Protein AF-A0A6G1R4V1-F1 (afdb_monomer)

Radius of gyration: 17.43 Å; Cα contacts (8 Å, |Δi|>4): 69; chains: 1; bounding box: 40×30×49 Å

pLDDT: mean 86.45, std 10.87, range [41.0, 94.56]

Sequence (107 aa):
STVRSDLPAPQIRRLNDRTNYGDQANAYALVFPSVFSQKGVYERGFLETRPKAEIAQILLNVGVNVSDERFEEIWKEACMKHQKEEVCIESIRNVLDEIHGSHTKTS

InterPro domains:
  IPR040193 EF-hand domain-containing protein EFHC1/EFHC2/EFHB [PTHR12086] (3-103)
  IPR057428 EFHB, C-terminal EF-hand domain [PF25325] (28-100)

Organism: NCBI:txid2861861

Nearest PDB structures (foldseek):
  8iyj-assembly1_1  TM=8.796E-01  e=4.106E-12  Mus musculus
  7ung-assembly1_1  TM=8.480E-01  e=3.528E-11  Homo sapiens
  8j07-assembly1_1A  TM=8.509E-01  e=6.342E-11  Homo sapiens
  8j07-assembly1_1B  TM=8.523E-01  e=1.068E-10  Homo sapiens
  9cpc-assembly1_5J  TM=8.394E-01  e=3.452E-10  Sus scrofa

Solvent-accessible surface area (backbone atoms only — not comparable to full-atom values): 6668 Å² total; per-residue (Å²): 135,76,67,41,79,92,43,80,70,66,96,75,77,59,94,83,66,81,78,44,44,74,80,72,79,56,76,64,52,70,78,58,60,48,80,48,46,78,70,76,45,51,74,66,66,36,66,42,64,52,59,68,69,56,53,53,50,51,39,49,76,75,64,54,87,69,55,72,69,59,47,50,52,50,50,52,52,30,36,64,73,36,94,43,97,59,42,25,58,49,46,48,48,53,53,52,50,51,57,56,52,56,64,66,72,78,111

Structure (mmCIF, N/CA/C/O backbone):
data_AF-A0A6G1R4V1-F1
#
_entry.id   AF-A0A6G1R4V1-F1
#
loop_
_atom_site.group_PDB
_atom_site.id
_atom_site.type_symbol
_atom_site.label_atom_id
_atom_site.label_alt_id
_atom_site.label_comp_id
_atom_site.label_asym_id
_atom_site.label_entity_id
_atom_site.label_seq_id
_atom_site.pdbx_PDB_ins_code
_atom_site.Cartn_x
_atom_site.Cartn_y
_atom_site.Cartn_z
_atom_site.occupancy
_atom_site.B_iso_or_equiv
_atom_site.auth_seq_id
_atom_site.auth_comp_id
_atom_site.auth_asym_id
_atom_site.auth_atom_id
_atom_site.pdbx_PDB_model_num
ATOM 1 N N . SER A 1 1 ? 22.778 -8.248 -13.380 1.00 64.75 1 SER A N 1
ATOM 2 C CA . SER A 1 1 ? 22.383 -6.873 -13.740 1.00 64.75 1 SER A CA 1
ATOM 3 C C . SER A 1 1 ? 22.569 -5.986 -12.531 1.00 64.75 1 SER A C 1
ATOM 5 O O . SER A 1 1 ? 22.085 -6.359 -11.472 1.00 64.75 1 SER A O 1
ATOM 7 N N . THR A 1 2 ? 23.283 -4.870 -12.658 1.00 87.31 2 THR A N 1
ATOM 8 C CA . THR A 1 2 ? 23.468 -3.914 -11.553 1.00 87.31 2 THR A CA 1
ATOM 9 C C . THR A 1 2 ? 22.311 -2.919 -11.547 1.00 87.31 2 THR A C 1
ATOM 11 O O . THR A 1 2 ? 21.936 -2.422 -12.609 1.00 87.31 2 THR A O 1
ATOM 14 N N . VAL A 1 3 ? 21.731 -2.655 -10.376 1.00 89.25 3 VAL A N 1
ATOM 15 C CA . VAL A 1 3 ? 20.650 -1.671 -10.206 1.00 89.25 3 VAL A CA 1
ATOM 16 C C . VAL A 1 3 ? 21.247 -0.262 -10.137 1.00 89.25 3 VAL A C 1
ATOM 18 O O . VAL A 1 3 ? 22.200 -0.035 -9.392 1.00 89.25 3 VAL A O 1
ATOM 21 N N . ARG A 1 4 ? 20.695 0.680 -10.911 1.00 91.81 4 ARG A N 1
ATOM 22 C CA . ARG A 1 4 ? 21.053 2.109 -1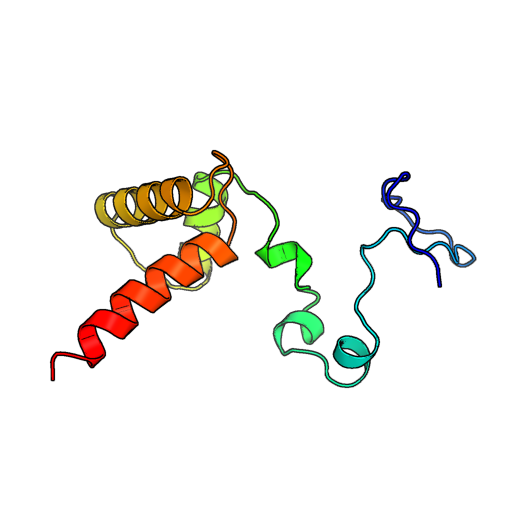0.904 1.00 91.81 4 ARG A CA 1
ATOM 23 C C . ARG A 1 4 ? 20.139 2.885 -9.959 1.00 91.81 4 ARG A C 1
ATOM 25 O O . ARG A 1 4 ? 19.271 3.630 -10.398 1.00 91.81 4 ARG A O 1
ATOM 32 N N . SER A 1 5 ? 20.327 2.687 -8.657 1.00 86.88 5 SER A N 1
ATOM 33 C CA . SER A 1 5 ? 19.537 3.366 -7.615 1.00 86.88 5 SER A CA 1
ATOM 34 C C . SER A 1 5 ? 19.777 4.881 -7.552 1.00 86.88 5 SER A C 1
ATOM 36 O O . SER A 1 5 ? 19.026 5.594 -6.898 1.00 86.88 5 SER A O 1
ATOM 38 N N . ASP A 1 6 ? 20.830 5.368 -8.211 1.00 91.81 6 ASP A N 1
ATOM 39 C CA . ASP A 1 6 ? 21.168 6.785 -8.358 1.00 91.81 6 ASP A CA 1
ATOM 40 C C . ASP A 1 6 ? 20.281 7.523 -9.375 1.00 91.81 6 ASP A C 1
ATOM 42 O O . ASP A 1 6 ? 20.283 8.752 -9.409 1.00 91.81 6 ASP A O 1
ATOM 46 N N . LEU A 1 7 ? 19.526 6.793 -10.203 1.00 89.88 7 LEU A N 1
ATOM 47 C CA . LEU A 1 7 ? 18.652 7.358 -11.227 1.00 89.88 7 LEU A CA 1
ATOM 48 C C . LEU A 1 7 ? 17.189 6.981 -10.961 1.00 89.88 7 LEU A C 1
ATOM 50 O O . LEU A 1 7 ? 16.895 5.803 -10.747 1.00 89.88 7 LEU A O 1
ATOM 54 N N . PRO A 1 8 ? 16.242 7.934 -11.042 1.00 88.25 8 PRO A N 1
ATOM 55 C CA . PRO A 1 8 ? 14.829 7.590 -11.029 1.00 88.25 8 PRO A CA 1
ATOM 56 C C . PRO A 1 8 ? 14.440 6.867 -12.325 1.00 88.25 8 PRO A C 1
ATOM 58 O O . PRO A 1 8 ? 14.978 7.146 -13.401 1.00 88.25 8 PRO A O 1
ATOM 61 N N . ALA A 1 9 ? 13.460 5.966 -12.232 1.00 89.56 9 ALA A N 1
ATOM 62 C CA . ALA A 1 9 ? 12.862 5.349 -13.409 1.00 89.56 9 ALA A CA 1
ATOM 63 C C . ALA A 1 9 ? 12.155 6.416 -14.272 1.00 89.56 9 ALA A C 1
ATOM 65 O O . ALA A 1 9 ? 11.430 7.255 -13.730 1.00 89.56 9 ALA A O 1
ATOM 66 N N . PRO A 1 10 ? 12.327 6.406 -15.606 1.00 91.88 10 PRO A N 1
ATOM 67 C CA . PRO A 1 10 ? 11.658 7.363 -16.477 1.00 91.88 10 PRO A CA 1
ATOM 68 C C . PRO A 1 10 ? 10.150 7.086 -16.533 1.00 91.88 10 PRO A C 1
ATOM 70 O O . PRO A 1 10 ? 9.730 5.930 -16.583 1.00 91.88 10 PRO A O 1
ATOM 73 N N . GLN A 1 11 ? 9.339 8.148 -16.603 1.00 88.25 11 GLN A N 1
ATOM 74 C CA . GLN A 1 11 ? 7.877 8.034 -16.732 1.00 88.25 11 GLN A CA 1
ATOM 75 C C . GLN A 1 11 ? 7.462 7.320 -18.027 1.00 88.25 11 GLN A C 1
ATOM 77 O O . GLN A 1 11 ? 6.522 6.532 -18.035 1.00 88.25 11 GLN A O 1
ATOM 82 N N . ILE A 1 12 ? 8.184 7.575 -19.122 1.00 91.56 12 ILE A N 1
ATOM 83 C CA . ILE A 1 12 ? 7.997 6.906 -20.412 1.00 91.56 12 ILE A CA 1
ATOM 84 C C . ILE A 1 12 ? 9.319 6.242 -20.790 1.00 91.56 12 ILE A C 1
ATOM 86 O O . ILE A 1 12 ? 10.322 6.916 -21.032 1.00 91.56 12 ILE A O 1
ATOM 90 N N . ARG A 1 13 ? 9.320 4.908 -20.844 1.00 91.06 13 ARG A N 1
ATOM 91 C CA . ARG A 1 13 ? 10.494 4.108 -21.215 1.00 91.06 13 ARG A CA 1
ATOM 92 C C . ARG A 1 13 ? 10.625 3.994 -22.724 1.00 91.06 13 ARG A C 1
ATOM 94 O O . ARG A 1 13 ? 9.658 3.691 -23.421 1.00 91.06 13 ARG A O 1
ATOM 101 N N . ARG A 1 14 ? 11.846 4.184 -23.229 1.00 94.19 14 ARG A N 1
ATOM 102 C CA . ARG A 1 14 ? 12.176 3.865 -24.624 1.00 94.19 14 ARG A CA 1
ATOM 103 C C . ARG A 1 14 ? 12.239 2.348 -24.789 1.00 94.19 14 ARG A C 1
ATOM 105 O O . ARG A 1 14 ? 12.698 1.650 -23.893 1.00 94.19 14 ARG A O 1
ATOM 112 N N . LEU A 1 15 ? 11.862 1.843 -25.964 1.00 90.94 15 LEU A N 1
ATOM 113 C CA . LEU A 1 15 ? 11.895 0.403 -26.265 1.00 90.94 15 LEU A CA 1
ATOM 114 C C . LEU A 1 15 ? 13.290 -0.226 -26.113 1.00 90.94 15 LEU A C 1
ATOM 116 O O . LEU A 1 15 ? 13.404 -1.411 -25.823 1.00 90.94 15 LEU A O 1
ATOM 120 N N . ASN A 1 16 ? 14.350 0.555 -26.325 1.00 94.06 16 ASN A N 1
ATOM 121 C CA . ASN A 1 16 ? 15.735 0.100 -26.224 1.00 94.06 16 ASN A CA 1
ATOM 122 C C . ASN A 1 16 ? 16.388 0.405 -24.867 1.00 94.06 16 ASN A C 1
ATOM 124 O O . ASN A 1 16 ? 17.596 0.209 -24.731 1.00 94.06 16 ASN A O 1
ATOM 128 N N . ASP A 1 17 ? 15.627 0.886 -23.883 1.00 92.88 17 ASP A N 1
ATOM 129 C CA . ASP A 1 17 ? 16.149 1.107 -22.541 1.00 92.88 17 ASP A CA 1
ATOM 130 C C . ASP A 1 17 ? 16.345 -0.237 -21.830 1.00 92.88 17 ASP A C 1
ATOM 132 O O . ASP A 1 17 ? 15.401 -0.991 -21.595 1.00 92.88 17 ASP A O 1
ATOM 136 N N . ARG A 1 18 ? 17.603 -0.555 -21.518 1.00 91.50 18 ARG A N 1
ATOM 137 C CA . ARG A 1 18 ? 18.003 -1.799 -20.837 1.00 91.50 18 ARG A CA 1
ATOM 138 C C . ARG A 1 18 ? 18.436 -1.547 -19.393 1.00 91.50 18 ARG A C 1
ATOM 140 O O . ARG A 1 18 ? 18.957 -2.458 -18.748 1.00 91.50 18 ARG A O 1
ATOM 147 N N . THR A 1 19 ? 18.275 -0.321 -18.899 1.00 92.81 19 THR A N 1
ATOM 148 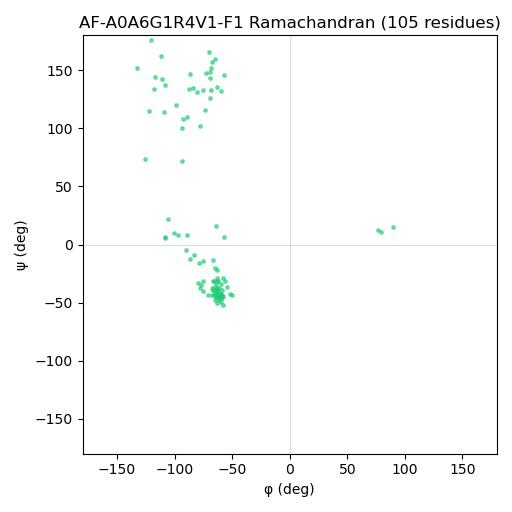C CA . THR A 1 19 ? 18.713 0.083 -17.562 1.00 92.81 19 THR A CA 1
ATOM 149 C C . THR A 1 19 ? 17.762 -0.481 -16.511 1.00 92.81 19 THR A C 1
ATOM 151 O O . THR A 1 19 ? 16.543 -0.388 -16.638 1.00 92.81 19 THR A O 1
ATOM 154 N N . ASN A 1 20 ? 18.313 -1.072 -15.450 1.00 91.00 20 ASN A N 1
ATOM 155 C CA . ASN A 1 20 ? 17.523 -1.491 -14.296 1.00 91.00 20 ASN A CA 1
ATOM 156 C C . ASN A 1 20 ? 17.512 -0.369 -13.246 1.00 91.00 20 ASN A C 1
ATOM 158 O O . ASN A 1 20 ? 18.523 -0.137 -12.583 1.00 91.00 20 ASN A O 1
ATOM 162 N N . TYR A 1 21 ? 16.364 0.292 -13.090 1.00 91.69 21 TYR A N 1
ATOM 163 C CA . TYR A 1 21 ? 16.131 1.383 -12.132 1.00 91.69 21 TYR A CA 1
ATOM 164 C C . TYR A 1 21 ? 15.637 0.901 -10.754 1.00 91.69 21 TYR A C 1
ATOM 166 O O . TYR A 1 21 ? 15.224 1.699 -9.916 1.00 91.69 21 TYR A O 1
ATOM 174 N N . GLY A 1 22 ? 15.627 -0.413 -10.511 1.00 86.56 22 GLY A N 1
ATOM 175 C CA . GLY A 1 22 ? 15.186 -1.002 -9.242 1.00 86.56 22 GLY A CA 1
ATOM 176 C C . GLY A 1 22 ? 13.667 -1.100 -9.085 1.00 86.56 22 GLY A C 1
ATOM 177 O O . GLY A 1 22 ? 13.173 -1.368 -7.993 1.00 86.56 22 GLY A O 1
ATOM 178 N N . ASP A 1 23 ? 12.909 -0.869 -10.153 1.00 84.56 23 ASP A N 1
ATOM 179 C CA . ASP A 1 23 ? 11.443 -0.958 -10.205 1.00 84.56 23 ASP A CA 1
ATOM 180 C C . ASP A 1 23 ? 10.930 -2.165 -11.006 1.00 84.56 23 ASP A C 1
ATOM 182 O O . ASP A 1 23 ? 9.729 -2.319 -11.206 1.00 84.56 23 ASP A O 1
ATOM 186 N N . GLN A 1 24 ? 11.839 -3.031 -11.456 1.00 84.38 24 GLN A N 1
ATOM 187 C CA . GLN A 1 24 ? 11.515 -4.287 -12.125 1.00 84.38 24 GLN A CA 1
ATOM 188 C C . GLN A 1 24 ? 11.309 -5.413 -11.104 1.00 84.38 24 GLN A C 1
ATOM 190 O O . GLN A 1 24 ? 11.981 -5.463 -10.075 1.00 84.38 24 GLN A O 1
ATOM 195 N N . ALA A 1 25 ? 10.411 -6.347 -11.422 1.00 82.94 25 ALA A N 1
ATOM 196 C CA . ALA A 1 25 ? 10.191 -7.546 -10.623 1.00 82.94 25 ALA A CA 1
ATOM 197 C C . ALA A 1 25 ? 11.402 -8.498 -10.682 1.00 82.94 25 ALA A C 1
ATOM 199 O O . ALA A 1 25 ? 12.133 -8.546 -11.675 1.00 82.94 25 ALA A O 1
ATOM 200 N N . ASN A 1 26 ? 11.603 -9.281 -9.619 1.00 84.81 26 ASN A N 1
ATOM 201 C CA . ASN A 1 26 ? 12.616 -10.335 -9.613 1.00 84.81 26 ASN A CA 1
ATOM 202 C C . ASN A 1 26 ? 12.218 -11.497 -10.552 1.00 84.81 26 ASN A C 1
ATOM 204 O O . ASN A 1 26 ? 11.072 -11.612 -10.984 1.00 84.81 26 ASN A O 1
ATOM 208 N N . ALA A 1 27 ? 13.171 -12.380 -10.868 1.00 88.12 27 ALA A N 1
ATOM 209 C CA . ALA A 1 27 ? 12.935 -13.483 -11.804 1.00 88.12 27 ALA A CA 1
ATOM 210 C C . ALA A 1 27 ? 11.806 -14.428 -11.352 1.00 88.12 27 ALA A C 1
ATOM 212 O O . ALA A 1 27 ? 11.058 -14.931 -12.184 1.00 88.12 27 ALA A O 1
ATOM 213 N N . TYR A 1 28 ? 11.658 -14.640 -10.043 1.00 87.88 28 TYR A N 1
ATOM 214 C CA . TYR A 1 28 ? 10.618 -15.501 -9.490 1.00 87.88 28 TYR A CA 1
ATOM 215 C C . TYR A 1 28 ? 9.216 -14.943 -9.763 1.00 87.88 28 TYR A C 1
ATOM 217 O O . TYR A 1 28 ? 8.364 -15.657 -10.286 1.00 87.88 28 TYR A O 1
ATOM 225 N N . ALA A 1 29 ? 9.001 -13.652 -9.503 1.00 86.06 29 ALA A N 1
ATOM 226 C CA . ALA A 1 29 ? 7.726 -12.976 -9.727 1.00 86.06 29 ALA A CA 1
ATOM 227 C C . ALA A 1 29 ? 7.302 -12.940 -11.211 1.00 86.06 29 ALA A C 1
ATOM 229 O O . ALA A 1 29 ? 6.116 -12.803 -11.504 1.00 86.06 29 ALA A O 1
ATOM 230 N N . LEU A 1 30 ? 8.247 -13.092 -12.149 1.00 87.38 30 LEU A N 1
ATOM 231 C CA . LEU A 1 30 ? 7.948 -13.218 -13.581 1.00 87.38 30 LEU A CA 1
ATOM 232 C C . LEU A 1 30 ? 7.452 -14.618 -13.960 1.00 87.38 30 LEU A C 1
ATOM 234 O O . LEU A 1 30 ? 6.577 -14.745 -14.813 1.00 87.38 30 LEU A O 1
ATOM 238 N N . VAL A 1 31 ? 8.012 -15.662 -13.344 1.00 93.31 31 VAL A N 1
ATOM 239 C CA . VAL A 1 31 ? 7.622 -17.059 -13.605 1.00 93.31 31 VAL A CA 1
ATOM 240 C C . VAL A 1 31 ? 6.337 -17.418 -12.853 1.00 93.31 31 VAL A C 1
ATOM 242 O O . VAL A 1 31 ? 5.516 -18.178 -13.360 1.00 93.31 31 VAL A O 1
ATOM 245 N N . PHE A 1 32 ? 6.137 -16.831 -11.671 1.00 90.56 32 PHE A N 1
ATOM 246 C CA . PHE A 1 32 ? 4.998 -17.082 -10.790 1.00 90.56 32 PHE A CA 1
ATOM 247 C C . PHE A 1 32 ? 4.280 -15.768 -10.443 1.00 90.56 32 PHE A C 1
ATOM 249 O O . PHE A 1 32 ? 4.411 -15.263 -9.324 1.00 90.56 32 PHE A O 1
ATOM 256 N N . PRO A 1 33 ? 3.528 -15.179 -11.390 1.00 90.50 33 PRO A N 1
ATOM 257 C CA . PRO A 1 33 ? 2.873 -13.900 -11.163 1.00 90.50 33 PRO A CA 1
ATOM 258 C C . PRO A 1 33 ? 1.749 -14.028 -10.132 1.00 90.50 33 PRO A C 1
ATOM 260 O O . PRO A 1 33 ? 0.882 -14.900 -10.238 1.00 90.50 33 PRO A O 1
ATOM 263 N N . SER A 1 34 ? 1.718 -13.107 -9.167 1.00 90.38 34 SER A N 1
ATOM 264 C CA . SER A 1 34 ? 0.606 -13.002 -8.219 1.00 90.38 34 SER A CA 1
ATOM 265 C C . SER A 1 34 ? -0.699 -12.613 -8.928 1.00 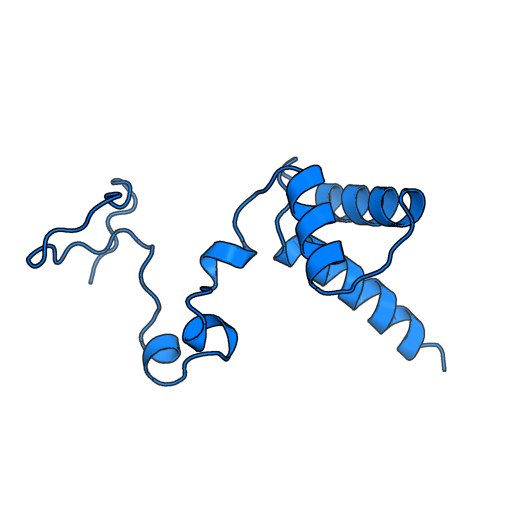90.38 34 SER A C 1
ATOM 267 O O . SER A 1 34 ? -0.686 -12.003 -10.002 1.00 90.38 34 SER A O 1
ATOM 269 N N . VAL A 1 35 ? -1.843 -12.884 -8.291 1.00 92.31 35 VAL A N 1
ATOM 270 C CA . VAL A 1 35 ? -3.159 -12.424 -8.778 1.00 92.31 35 VAL A CA 1
ATOM 271 C C . VAL A 1 35 ? -3.218 -10.902 -8.956 1.00 92.31 35 VAL A C 1
ATOM 273 O O . VAL A 1 35 ? -3.874 -10.415 -9.872 1.00 92.31 35 VAL A O 1
ATOM 276 N N . PHE A 1 36 ? -2.480 -10.146 -8.138 1.00 89.88 36 PHE A N 1
ATOM 277 C CA . PHE A 1 36 ? -2.363 -8.692 -8.250 1.00 89.88 36 PHE A CA 1
ATOM 278 C C . PHE A 1 36 ? -1.551 -8.288 -9.481 1.00 89.88 36 PHE A C 1
ATOM 280 O O . PHE A 1 36 ? -1.969 -7.418 -10.243 1.00 89.88 36 PHE A O 1
ATOM 287 N N . SER A 1 37 ? -0.438 -8.977 -9.743 1.00 89.25 37 SER A N 1
ATOM 288 C CA . SER A 1 37 ? 0.430 -8.693 -10.892 1.00 89.25 37 SER A CA 1
ATOM 289 C C . SER A 1 37 ? -0.262 -8.990 -12.220 1.00 89.25 37 SER A C 1
ATOM 291 O O . SER A 1 37 ? -0.060 -8.265 -13.191 1.00 89.25 37 SER A O 1
ATOM 293 N N . GLN A 1 38 ? -1.159 -9.978 -12.251 1.00 90.31 38 GLN A N 1
ATOM 294 C CA . GLN A 1 38 ? -2.041 -10.228 -13.400 1.00 90.31 38 GLN A CA 1
ATOM 295 C C . GLN A 1 38 ? -3.030 -9.079 -13.661 1.00 90.31 38 GLN A C 1
ATOM 297 O O . GLN A 1 38 ? -3.553 -8.951 -14.766 1.00 90.31 38 GLN A O 1
ATOM 302 N N . LYS A 1 39 ? -3.290 -8.236 -12.655 1.00 90.00 39 LYS A N 1
ATOM 303 C CA . LYS A 1 39 ? -4.105 -7.017 -12.750 1.00 90.00 39 LYS A CA 1
ATOM 304 C C . LYS A 1 39 ? -3.262 -5.740 -12.858 1.00 90.00 39 LYS A C 1
ATOM 306 O O . LYS A 1 39 ? -3.813 -4.651 -12.761 1.00 90.00 39 LYS A O 1
ATOM 311 N N . GLY A 1 40 ? -1.947 -5.860 -13.061 1.00 87.50 40 GLY A N 1
ATOM 312 C CA . GLY A 1 40 ? -1.032 -4.719 -13.164 1.00 87.50 40 GLY A CA 1
ATOM 313 C C . GLY A 1 40 ? -0.679 -4.063 -11.826 1.00 87.50 40 GLY A C 1
ATOM 314 O O . GLY A 1 40 ? -0.108 -2.976 -11.817 1.00 87.50 40 GLY A O 1
ATOM 315 N N . VAL A 1 41 ? -0.999 -4.705 -10.699 1.00 88.44 41 VAL A N 1
ATOM 316 C CA . VAL A 1 41 ? -0.638 -4.234 -9.358 1.00 88.44 41 VAL A CA 1
ATOM 317 C C . VAL A 1 41 ? 0.604 -4.991 -8.884 1.00 88.44 41 VAL A C 1
ATOM 319 O O . VAL A 1 41 ? 0.613 -6.220 -8.792 1.00 88.44 41 VAL A O 1
ATOM 322 N N . TYR A 1 42 ? 1.674 -4.255 -8.599 1.00 87.06 42 TYR A N 1
ATOM 323 C CA . TYR A 1 42 ? 2.985 -4.808 -8.243 1.00 87.06 42 TYR A CA 1
ATOM 324 C C . TYR A 1 42 ? 3.340 -4.523 -6.780 1.00 87.06 42 TYR A C 1
ATOM 326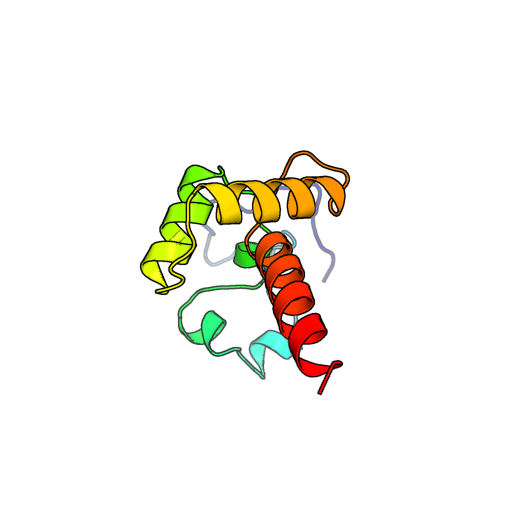 O O . TYR A 1 42 ? 2.784 -3.610 -6.177 1.00 87.06 42 TYR A O 1
ATOM 334 N N . GLU A 1 43 ? 4.303 -5.270 -6.228 1.00 84.06 43 GLU A N 1
ATOM 335 C CA . GLU A 1 43 ? 4.738 -5.184 -4.819 1.00 84.06 43 GLU A CA 1
ATOM 336 C C . GLU A 1 43 ? 5.040 -3.751 -4.366 1.00 84.06 43 GLU A C 1
ATOM 338 O O . GLU A 1 43 ? 4.564 -3.311 -3.324 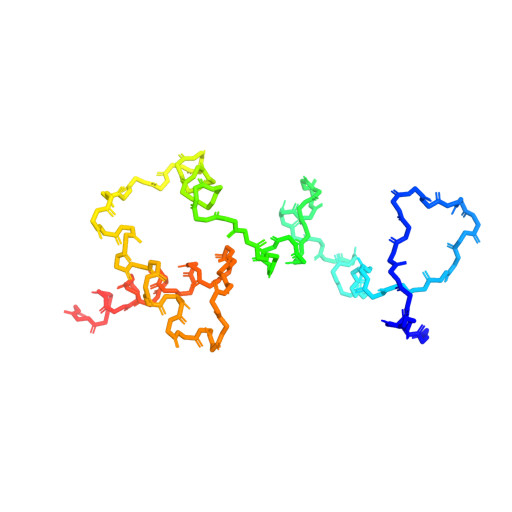1.00 84.06 43 GLU A O 1
ATOM 343 N N . ARG A 1 44 ? 5.743 -2.976 -5.203 1.00 84.31 44 ARG A N 1
ATOM 344 C CA . ARG A 1 44 ?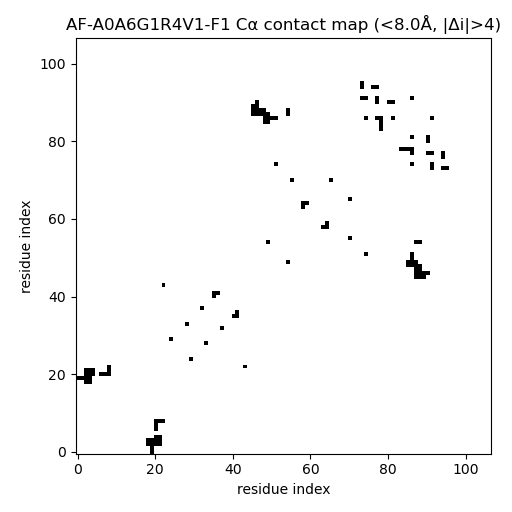 6.046 -1.562 -4.933 1.00 84.31 44 ARG A CA 1
ATOM 345 C C . ARG A 1 44 ? 4.793 -0.736 -4.635 1.00 84.31 44 ARG A C 1
ATOM 347 O O . ARG A 1 44 ? 4.847 0.151 -3.793 1.00 84.31 44 ARG A O 1
ATOM 354 N N . GLY A 1 45 ? 3.679 -1.031 -5.303 1.00 87.75 45 GLY A N 1
ATOM 355 C CA . GLY A 1 45 ? 2.418 -0.334 -5.082 1.00 87.75 45 GLY A CA 1
ATOM 356 C C . GLY A 1 45 ? 1.888 -0.524 -3.662 1.00 87.75 45 GLY A C 1
ATOM 357 O O . GLY A 1 45 ? 1.305 0.401 -3.119 1.00 87.75 45 GLY A O 1
ATOM 358 N N . PHE A 1 46 ? 2.136 -1.661 -3.011 1.00 88.81 46 PHE A N 1
ATOM 359 C CA . PHE A 1 46 ? 1.702 -1.882 -1.625 1.00 88.81 46 PHE A CA 1
ATOM 360 C C . PHE A 1 46 ? 2.560 -1.132 -0.603 1.00 88.81 46 PHE A C 1
ATOM 362 O O . PHE A 1 46 ? 2.040 -0.705 0.428 1.00 88.81 46 PHE A O 1
ATOM 369 N N . LEU A 1 47 ? 3.843 -0.945 -0.925 1.00 88.62 47 LEU A N 1
ATOM 370 C CA . LEU A 1 47 ? 4.847 -0.282 -0.090 1.00 88.62 47 LEU A CA 1
ATOM 371 C C . LEU A 1 47 ? 4.890 1.241 -0.260 1.00 88.62 47 LEU A C 1
ATOM 373 O O . LEU A 1 47 ? 5.533 1.932 0.524 1.00 88.62 47 LEU A O 1
ATOM 377 N N . GLU A 1 48 ? 4.237 1.770 -1.291 1.00 89.12 48 GLU A N 1
ATOM 378 C CA . GLU A 1 48 ? 4.207 3.202 -1.564 1.00 89.12 48 GLU A CA 1
ATOM 379 C C . GLU A 1 48 ? 3.389 3.959 -0.508 1.00 89.12 48 GLU A C 1
ATOM 381 O O . GLU A 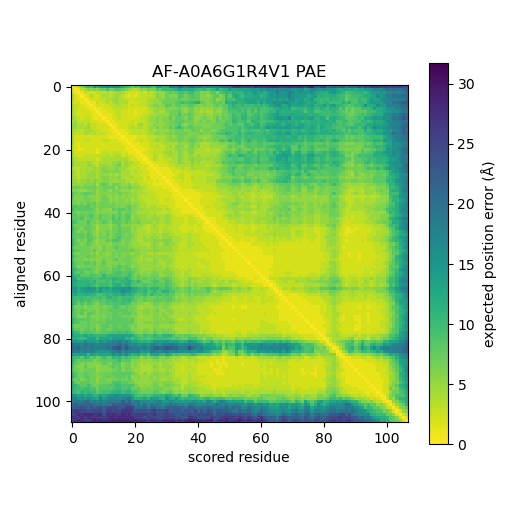1 48 ? 2.216 3.655 -0.252 1.00 89.12 48 GLU A O 1
ATOM 386 N N . THR A 1 49 ? 4.031 4.963 0.088 1.00 91.62 49 THR A N 1
ATOM 387 C CA . THR A 1 49 ? 3.425 5.904 1.029 1.00 91.62 49 THR A CA 1
ATOM 388 C C . THR A 1 49 ? 2.280 6.654 0.369 1.00 91.62 49 THR A C 1
ATOM 390 O O . THR A 1 49 ? 2.436 7.198 -0.725 1.00 91.62 49 THR A O 1
ATOM 393 N N . ARG A 1 50 ? 1.137 6.731 1.055 1.00 92.69 50 ARG A N 1
ATOM 394 C CA . ARG A 1 50 ? -0.051 7.431 0.557 1.00 92.69 50 ARG A CA 1
ATOM 395 C C . ARG A 1 50 ? -0.656 8.345 1.614 1.00 92.69 50 ARG A C 1
ATOM 397 O O . ARG A 1 50 ? -0.567 8.048 2.807 1.00 92.69 50 ARG A O 1
ATOM 404 N N . PRO A 1 51 ? -1.333 9.430 1.203 1.00 93.44 51 PRO A N 1
ATOM 405 C CA . PRO A 1 51 ? -2.149 10.216 2.111 1.00 93.44 51 PRO A CA 1
ATOM 406 C C . PRO A 1 51 ? -3.219 9.352 2.783 1.00 93.44 51 PRO A C 1
ATOM 408 O O . PRO A 1 51 ? -3.821 8.471 2.166 1.00 93.44 51 PRO A O 1
ATOM 411 N N . LYS A 1 52 ? -3.529 9.673 4.038 1.00 93.50 52 LYS A N 1
ATOM 412 C CA . LYS A 1 52 ? -4.542 8.970 4.833 1.00 93.50 52 LYS A CA 1
ATOM 413 C C . LYS A 1 52 ? -5.895 8.831 4.141 1.00 93.50 52 LYS A C 1
ATOM 415 O O . LYS A 1 52 ? -6.491 7.759 4.169 1.00 93.50 52 LYS A O 1
ATOM 420 N N . ALA A 1 53 ? -6.352 9.903 3.496 1.00 93.44 53 ALA A N 1
ATOM 421 C CA . ALA A 1 53 ? -7.615 9.917 2.766 1.00 93.44 53 ALA A CA 1
ATOM 422 C C . ALA A 1 53 ? -7.620 8.932 1.583 1.00 93.44 53 ALA A C 1
ATOM 424 O O . ALA A 1 53 ? -8.626 8.275 1.336 1.00 93.44 53 ALA A O 1
ATOM 425 N N . GLU A 1 54 ? -6.491 8.785 0.881 1.00 94.56 54 GLU A N 1
ATOM 426 C CA . GLU A 1 54 ? -6.369 7.827 -0.222 1.00 94.56 54 GLU A CA 1
ATOM 427 C C . GLU A 1 54 ? -6.438 6.388 0.298 1.00 94.56 54 GLU A C 1
ATOM 429 O O . GLU A 1 54 ? -7.164 5.563 -0.253 1.00 94.56 54 GLU A O 1
ATOM 434 N N . ILE A 1 55 ? -5.753 6.095 1.406 1.00 93.94 55 ILE A N 1
ATOM 435 C CA . ILE A 1 55 ? -5.801 4.775 2.049 1.00 93.94 55 ILE A CA 1
ATOM 436 C C . ILE A 1 55 ? -7.219 4.441 2.528 1.00 93.94 55 ILE A C 1
ATOM 438 O O . ILE A 1 55 ? -7.697 3.335 2.272 1.00 93.94 55 ILE A O 1
ATOM 442 N N . ALA A 1 56 ? -7.912 5.387 3.168 1.00 93.50 56 ALA A N 1
ATOM 443 C CA . ALA A 1 56 ? -9.302 5.203 3.585 1.00 93.50 56 ALA A CA 1
ATOM 444 C C . ALA A 1 56 ? -10.206 4.867 2.387 1.00 93.50 56 ALA A C 1
ATOM 446 O O . ALA A 1 56 ? -10.986 3.915 2.436 1.00 93.50 56 ALA A O 1
ATOM 447 N N . GLN A 1 57 ? -10.041 5.590 1.274 1.00 94.50 57 GLN A N 1
ATOM 448 C CA . GLN A 1 57 ? -10.800 5.341 0.051 1.00 94.50 57 GLN A CA 1
ATOM 449 C C . GLN A 1 57 ? -10.496 3.964 -0.556 1.00 94.50 57 GLN A C 1
ATOM 451 O O . GLN A 1 57 ? -11.411 3.290 -1.029 1.00 94.50 57 GLN A O 1
ATOM 456 N N . ILE A 1 58 ? -9.234 3.527 -0.547 1.00 93.31 58 ILE A N 1
ATOM 457 C CA . ILE A 1 58 ? -8.843 2.195 -1.031 1.00 93.31 58 ILE A CA 1
ATOM 458 C C . ILE A 1 58 ? -9.526 1.104 -0.201 1.00 93.31 58 ILE A C 1
ATOM 460 O O . ILE A 1 58 ? -10.117 0.191 -0.776 1.00 93.31 58 ILE A O 1
ATOM 464 N N . LEU A 1 59 ? -9.484 1.206 1.131 1.00 92.12 59 LEU A N 1
ATOM 465 C CA . LEU A 1 59 ? -10.132 0.240 2.024 1.00 92.12 59 LEU A CA 1
ATOM 466 C C . LEU A 1 59 ? -11.642 0.171 1.774 1.00 92.12 59 LEU A C 1
ATOM 468 O O . LEU A 1 59 ? -12.186 -0.923 1.608 1.00 92.12 59 LEU A O 1
ATOM 472 N N . LEU A 1 60 ? -12.288 1.332 1.642 1.00 91.88 60 LEU A N 1
ATOM 473 C CA . LEU A 1 60 ? -13.709 1.424 1.319 1.00 91.88 60 LEU A CA 1
ATOM 474 C C . LEU A 1 60 ? -14.031 0.762 -0.030 1.00 91.88 60 LEU A C 1
ATOM 476 O O . LEU A 1 60 ? -14.965 -0.034 -0.117 1.00 91.88 60 LEU A O 1
ATOM 480 N N . ASN A 1 61 ? -13.233 1.030 -1.068 1.00 92.56 61 ASN A N 1
ATOM 481 C CA . ASN A 1 61 ? -13.426 0.458 -2.405 1.00 92.56 61 ASN A CA 1
ATOM 482 C C . ASN A 1 61 ? -13.277 -1.073 -2.429 1.00 92.56 61 ASN A C 1
ATOM 484 O O . ASN A 1 61 ? -13.887 -1.735 -3.267 1.00 92.56 61 ASN A O 1
ATOM 488 N N . VAL A 1 62 ? -12.468 -1.639 -1.529 1.00 89.19 62 VAL A N 1
ATOM 489 C CA . VAL A 1 62 ? -12.277 -3.093 -1.381 1.00 89.19 62 VAL A CA 1
ATOM 490 C C . VAL A 1 62 ? -13.377 -3.728 -0.511 1.00 89.19 62 VAL A C 1
ATOM 492 O O . VAL A 1 62 ? -13.497 -4.951 -0.460 1.00 89.19 62 VAL A O 1
ATOM 495 N N . GLY A 1 63 ? -14.224 -2.916 0.130 1.00 89.31 63 GLY A N 1
ATOM 496 C CA . GLY A 1 63 ? -15.321 -3.372 0.987 1.00 89.31 63 GLY A CA 1
ATOM 497 C C . GLY A 1 63 ? -14.934 -3.551 2.456 1.00 89.31 63 GLY A C 1
ATOM 498 O O . GLY A 1 63 ? -15.680 -4.173 3.213 1.00 89.31 63 GLY A O 1
ATOM 499 N N . VAL A 1 64 ? -13.788 -3.012 2.882 1.00 87.94 64 VAL A N 1
ATOM 500 C CA . VAL A 1 64 ? -13.409 -2.958 4.298 1.00 87.94 64 VAL A CA 1
ATOM 501 C C . VAL A 1 64 ? -14.177 -1.812 4.949 1.00 87.94 64 VAL A C 1
ATOM 503 O O . VAL A 1 64 ? -13.827 -0.646 4.791 1.00 87.94 64 VAL A O 1
ATOM 506 N N . ASN A 1 65 ? -15.242 -2.152 5.673 1.00 85.69 65 ASN A N 1
ATOM 507 C CA . ASN A 1 65 ? -16.052 -1.181 6.397 1.00 85.69 65 ASN A CA 1
ATOM 508 C C . ASN A 1 65 ? -15.558 -1.063 7.847 1.00 85.69 65 ASN A C 1
ATOM 510 O O . ASN A 1 65 ? -15.851 -1.920 8.681 1.00 85.69 65 ASN A O 1
ATOM 514 N N . VAL A 1 66 ? -14.786 -0.018 8.134 1.00 86.94 66 VAL A N 1
ATOM 515 C CA . VAL A 1 66 ? -14.298 0.334 9.476 1.00 86.94 66 VAL A CA 1
ATOM 516 C C . VAL A 1 66 ? -14.864 1.696 9.863 1.00 86.94 66 VAL A C 1
ATOM 518 O O . VAL A 1 66 ? -15.017 2.553 8.998 1.00 86.94 66 VAL A O 1
ATOM 521 N N . SER A 1 67 ? -15.192 1.902 11.142 1.00 92.00 67 SER A N 1
ATOM 522 C CA . SER A 1 67 ? -15.595 3.235 11.604 1.00 92.00 67 SER A CA 1
ATOM 523 C C . SER A 1 67 ? -14.411 4.201 11.552 1.00 92.00 67 SER A C 1
ATOM 525 O O . SER A 1 67 ? -13.254 3.770 11.620 1.00 92.00 67 SER A O 1
ATOM 527 N N . ASP A 1 68 ? -14.691 5.501 11.472 1.00 91.62 68 ASP A N 1
ATOM 528 C CA . ASP A 1 68 ? -13.655 6.537 11.431 1.00 91.62 68 ASP A CA 1
ATOM 529 C C . ASP A 1 68 ? -12.752 6.479 12.672 1.00 91.62 68 ASP A C 1
ATOM 531 O O . ASP A 1 68 ? -11.529 6.589 12.560 1.00 91.62 68 ASP A O 1
ATOM 535 N N . GLU A 1 69 ? -13.326 6.218 13.852 1.00 93.38 69 GLU A N 1
ATOM 536 C CA . GLU A 1 69 ? -12.568 6.074 15.098 1.00 93.38 69 GLU A CA 1
ATOM 537 C C . GLU A 1 69 ? -11.633 4.868 15.036 1.00 93.38 69 GLU A C 1
ATOM 539 O O . GLU A 1 69 ? -10.454 4.966 15.384 1.00 93.38 69 GLU A O 1
ATOM 544 N N . ARG A 1 70 ? -12.133 3.729 14.541 1.00 91.38 70 ARG A N 1
ATOM 545 C CA . ARG A 1 70 ? -11.327 2.512 14.431 1.00 91.38 70 ARG A CA 1
ATOM 546 C C . ARG A 1 70 ? -10.220 2.668 13.394 1.00 91.38 70 ARG A C 1
ATOM 548 O O . ARG A 1 70 ? -9.108 2.185 13.601 1.00 91.38 70 ARG A O 1
ATOM 555 N N . PHE A 1 71 ? -10.505 3.352 12.291 1.00 93.38 71 PHE A N 1
ATOM 556 C CA . PHE A 1 71 ? -9.502 3.673 11.285 1.00 93.38 71 PHE A CA 1
ATOM 557 C C . PHE A 1 71 ? -8.414 4.601 11.844 1.00 93.38 71 PHE A C 1
ATOM 559 O O . PHE A 1 71 ? -7.235 4.390 11.565 1.00 93.38 71 PHE A O 1
ATOM 566 N N . GLU A 1 72 ? -8.776 5.582 12.676 1.00 94.00 72 GLU A N 1
ATOM 567 C CA . GLU A 1 72 ? -7.821 6.463 13.357 1.00 94.00 72 GLU A CA 1
ATOM 568 C C . GLU A 1 72 ? -6.851 5.686 14.257 1.00 94.00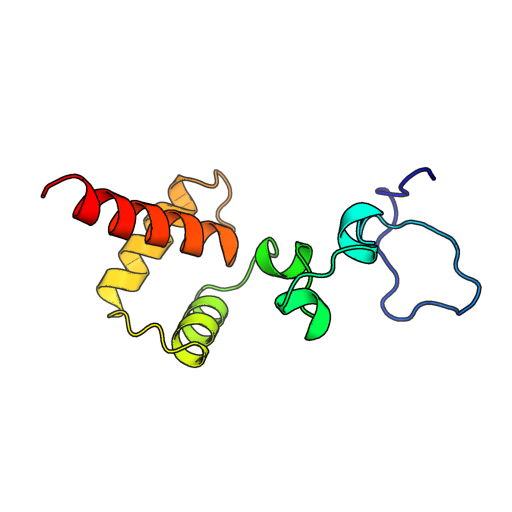 72 GLU A C 1
ATOM 570 O O . GLU A 1 72 ? -5.650 5.965 14.260 1.00 94.00 72 GLU A O 1
ATOM 575 N N . GLU A 1 73 ? -7.353 4.699 15.001 1.00 93.00 73 GLU A N 1
ATOM 576 C CA . GLU A 1 73 ? -6.537 3.820 15.847 1.00 93.00 73 GLU A CA 1
ATOM 577 C C . GLU A 1 73 ? -5.553 2.990 15.018 1.00 93.00 73 GLU A C 1
ATOM 579 O O . GLU A 1 73 ? -4.352 3.007 15.296 1.00 93.00 73 GLU A O 1
ATOM 584 N N . ILE A 1 74 ? -6.045 2.327 13.964 1.00 92.62 74 ILE A N 1
ATOM 585 C CA . ILE A 1 74 ? -5.219 1.521 13.050 1.00 92.62 74 ILE A CA 1
ATOM 586 C C . ILE A 1 74 ? -4.143 2.393 12.400 1.00 92.62 74 ILE A C 1
ATOM 588 O O . ILE A 1 74 ? -2.982 1.993 12.307 1.00 92.62 74 ILE A O 1
ATOM 592 N N . TRP A 1 75 ? -4.516 3.601 11.973 1.00 92.69 75 TRP A N 1
ATOM 593 C CA . TRP A 1 75 ? -3.592 4.559 11.378 1.00 92.69 75 TRP A CA 1
ATOM 594 C C . TRP A 1 75 ? -2.467 4.932 12.344 1.00 92.69 75 TRP A C 1
ATOM 596 O O . TRP A 1 75 ? -1.294 4.866 11.981 1.00 92.69 75 TRP A O 1
ATOM 606 N N . LYS A 1 76 ? -2.810 5.289 13.589 1.00 92.06 76 LYS A N 1
ATOM 607 C CA . LYS A 1 76 ? -1.823 5.620 14.627 1.00 92.06 76 LYS A CA 1
ATOM 608 C C . LYS A 1 76 ? -0.900 4.444 14.915 1.00 92.06 76 LYS A C 1
ATOM 610 O O . LYS A 1 76 ? 0.305 4.641 15.020 1.00 92.06 76 LYS A O 1
ATOM 615 N N . GLU A 1 77 ? -1.433 3.230 15.005 1.00 91.56 77 GLU A N 1
ATOM 616 C CA . GLU A 1 77 ? -0.616 2.038 15.232 1.00 91.56 77 GLU A CA 1
ATOM 617 C C . GLU A 1 77 ? 0.355 1.779 14.068 1.00 91.56 77 GLU A C 1
ATOM 619 O O . GLU A 1 77 ? 1.541 1.518 14.294 1.00 91.56 77 GLU A O 1
ATOM 624 N N . ALA A 1 78 ? -0.108 1.933 12.824 1.00 91.81 78 ALA A N 1
ATOM 625 C CA . ALA A 1 78 ? 0.738 1.815 11.640 1.00 91.81 78 ALA A CA 1
ATOM 626 C C . ALA A 1 78 ? 1.862 2.870 11.632 1.00 91.81 78 ALA A C 1
ATOM 628 O O . ALA A 1 78 ? 3.018 2.521 11.376 1.00 91.81 78 ALA A O 1
ATOM 629 N N . CYS A 1 79 ? 1.551 4.124 11.992 1.00 90.31 79 CYS A N 1
ATOM 630 C CA . CYS A 1 79 ? 2.537 5.198 12.170 1.00 90.31 79 CYS A CA 1
ATOM 631 C C . CYS A 1 79 ? 3.547 4.917 13.291 1.00 90.31 79 CYS A C 1
ATOM 633 O O . CYS A 1 79 ? 4.677 5.377 13.218 1.00 90.31 79 CYS A O 1
ATOM 635 N N . MET A 1 80 ? 3.163 4.203 14.352 1.00 87.38 80 MET A N 1
ATOM 636 C CA . MET A 1 80 ? 4.088 3.878 15.446 1.00 87.38 80 MET A CA 1
ATOM 637 C C . MET A 1 80 ? 5.050 2.748 15.066 1.00 87.38 80 MET A C 1
ATOM 639 O O . MET A 1 80 ? 6.204 2.741 15.499 1.00 87.38 80 MET A O 1
ATOM 643 N N . LYS A 1 81 ? 4.583 1.781 14.267 1.00 82.56 81 LYS A N 1
ATOM 644 C CA . LYS A 1 81 ? 5.380 0.622 13.833 1.00 82.56 81 LYS A CA 1
ATOM 645 C C . LYS A 1 81 ? 6.395 0.980 12.755 1.00 82.56 81 LYS A C 1
ATOM 647 O O . LYS A 1 81 ? 7.533 0.512 12.797 1.00 82.56 81 LYS A O 1
ATOM 652 N N . HIS A 1 82 ? 6.007 1.822 11.806 1.00 70.06 82 HIS A N 1
ATOM 653 C CA . HIS A 1 82 ? 6.942 2.391 10.850 1.00 70.06 82 HIS A CA 1
ATOM 654 C C . HIS A 1 82 ? 7.480 3.685 11.452 1.00 70.06 82 HIS A C 1
ATOM 656 O O . HIS A 1 82 ? 6.757 4.654 11.533 1.00 70.06 82 HIS A O 1
ATOM 662 N N . GLN A 1 83 ? 8.752 3.739 11.857 1.00 63.47 83 GLN A N 1
ATOM 663 C CA . GLN A 1 83 ? 9.406 4.931 12.448 1.00 63.47 83 GLN A CA 1
ATOM 664 C C . GLN A 1 83 ? 9.386 6.207 11.567 1.00 63.47 83 GLN A C 1
ATOM 666 O O . GLN A 1 83 ? 10.032 7.202 11.894 1.00 63.47 83 GLN A O 1
ATOM 671 N N . LYS A 1 84 ? 8.691 6.180 10.429 1.00 62.25 84 LYS A N 1
ATOM 672 C CA . LYS A 1 84 ? 8.422 7.304 9.542 1.00 62.25 84 LYS A CA 1
ATOM 673 C C . LYS A 1 84 ? 6.932 7.624 9.629 1.00 62.25 84 LYS A C 1
ATOM 675 O O . LYS A 1 84 ? 6.118 6.711 9.615 1.00 62.25 84 LYS A O 1
ATOM 680 N N . GLU A 1 85 ? 6.567 8.902 9.590 1.00 65.94 85 GLU A N 1
ATOM 681 C CA . GLU A 1 85 ? 5.171 9.384 9.492 1.00 65.94 85 GLU A CA 1
ATOM 682 C C . GLU A 1 85 ? 4.461 8.982 8.174 1.00 65.94 85 GLU A C 1
ATOM 684 O O . GLU A 1 85 ? 3.434 9.533 7.788 1.00 65.94 85 GLU A O 1
ATOM 689 N N . GLU A 1 86 ? 5.022 8.014 7.461 1.00 81.38 86 GLU A N 1
ATOM 690 C CA . GLU A 1 86 ? 4.643 7.562 6.145 1.00 81.38 86 GLU A CA 1
ATOM 691 C C . GLU A 1 86 ? 4.002 6.176 6.255 1.00 81.38 86 GLU A C 1
ATOM 693 O O . GLU A 1 86 ? 4.655 5.200 6.625 1.00 81.38 86 GLU A O 1
ATOM 698 N N . VAL A 1 87 ? 2.712 6.096 5.930 1.00 90.62 87 VAL A N 1
ATOM 699 C CA . VAL A 1 87 ? 1.925 4.859 5.979 1.00 90.62 87 VAL A CA 1
ATOM 700 C C . VAL A 1 87 ? 1.621 4.390 4.558 1.00 90.62 87 VAL A C 1
ATOM 702 O O . VAL A 1 87 ? 1.256 5.186 3.688 1.00 90.62 87 VAL A O 1
ATOM 705 N N . CYS A 1 88 ? 1.753 3.085 4.327 1.00 92.44 88 CYS A N 1
ATOM 706 C CA . CYS A 1 88 ? 1.396 2.423 3.075 1.00 92.44 88 CYS A CA 1
ATOM 707 C C . CYS A 1 88 ? 0.333 1.334 3.306 1.00 92.44 88 CYS A C 1
ATOM 709 O O . CYS A 1 88 ? -0.070 1.052 4.439 1.00 92.44 88 CYS A O 1
ATOM 711 N N . ILE A 1 89 ? -0.144 0.717 2.221 1.00 92.44 89 ILE A N 1
ATOM 712 C CA . ILE A 1 89 ? -1.188 -0.320 2.283 1.00 92.44 89 ILE A CA 1
ATOM 713 C C . ILE A 1 89 ? -0.699 -1.527 3.093 1.00 92.44 89 ILE A C 1
ATOM 715 O O . ILE A 1 89 ? -1.463 -2.099 3.870 1.00 92.44 89 ILE A O 1
ATOM 719 N N . GLU A 1 90 ? 0.573 -1.899 2.941 1.00 91.38 90 GLU A N 1
ATOM 720 C CA . GLU A 1 90 ? 1.166 -3.017 3.678 1.00 91.38 90 GLU A CA 1
ATOM 721 C C . GLU A 1 90 ? 1.197 -2.768 5.192 1.00 91.38 90 GLU A C 1
ATOM 723 O O . GLU A 1 90 ? 0.817 -3.648 5.962 1.00 91.38 90 GLU A O 1
ATOM 728 N N . SER A 1 91 ? 1.547 -1.554 5.629 1.00 92.50 91 SER A N 1
ATOM 729 C CA . SER A 1 91 ? 1.550 -1.184 7.051 1.00 92.50 91 SER A CA 1
ATOM 730 C C . SER A 1 91 ? 0.170 -1.342 7.691 1.00 92.50 91 SER A C 1
ATOM 732 O O . SER A 1 91 ? 0.046 -1.922 8.769 1.00 92.50 91 SER A O 1
ATOM 734 N N .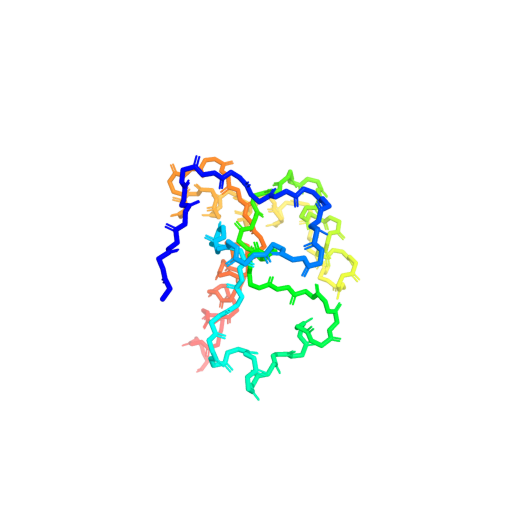 ILE A 1 92 ? -0.875 -0.864 7.009 1.00 93.00 92 ILE A N 1
ATOM 735 C CA . ILE A 1 92 ? -2.264 -1.003 7.465 1.00 93.00 92 ILE A CA 1
ATOM 736 C C . ILE A 1 92 ? -2.678 -2.471 7.518 1.00 93.00 92 ILE A C 1
ATOM 738 O O . ILE A 1 92 ? -3.276 -2.912 8.500 1.00 93.00 92 ILE A O 1
ATOM 742 N N . ARG A 1 93 ? -2.352 -3.237 6.471 1.00 91.50 93 ARG A N 1
ATOM 743 C CA . ARG A 1 93 ? -2.670 -4.663 6.403 1.00 91.50 93 ARG A CA 1
ATOM 744 C C . ARG A 1 93 ? -2.039 -5.434 7.560 1.00 91.50 93 ARG A C 1
ATOM 746 O O . ARG A 1 93 ? -2.734 -6.225 8.181 1.00 91.50 93 ARG A O 1
ATOM 753 N N . ASN A 1 94 ? -0.777 -5.163 7.886 1.00 90.75 94 ASN A N 1
ATOM 754 C CA . ASN A 1 94 ? -0.085 -5.826 8.991 1.00 90.75 94 ASN A CA 1
ATOM 755 C C . ASN A 1 94 ? -0.788 -5.580 10.335 1.00 90.75 94 ASN A C 1
ATOM 757 O O . ASN A 1 94 ? -1.017 -6.522 11.089 1.00 90.75 94 ASN A O 1
ATOM 761 N N . VAL A 1 95 ? -1.201 -4.336 10.609 1.00 91.88 95 VAL A N 1
ATOM 762 C CA . VAL A 1 95 ? -1.977 -4.003 11.818 1.00 91.88 95 VAL A CA 1
ATOM 763 C C . VAL A 1 95 ? -3.317 -4.745 11.838 1.00 91.88 95 VAL A C 1
ATOM 765 O O . VAL A 1 95 ? -3.683 -5.343 12.849 1.00 91.88 95 VAL A O 1
ATOM 768 N N . LEU A 1 96 ? -4.041 -4.760 10.715 1.00 89.12 96 LEU A N 1
ATOM 769 C CA . LEU A 1 96 ? -5.303 -5.494 10.602 1.00 89.12 96 LEU A CA 1
ATOM 770 C C . LEU A 1 96 ? -5.117 -7.003 10.816 1.00 89.12 96 LEU A C 1
ATOM 772 O O . LEU A 1 96 ? -5.915 -7.618 11.523 1.00 89.12 96 LEU A O 1
ATOM 776 N N . ASP A 1 97 ? -4.085 -7.605 10.231 1.00 89.06 97 ASP A N 1
ATOM 777 C CA . ASP A 1 97 ? -3.800 -9.037 10.351 1.00 89.06 97 ASP A CA 1
ATOM 778 C C . ASP A 1 97 ? -3.443 -9.415 11.800 1.00 89.06 97 ASP A C 1
ATOM 780 O O . ASP A 1 97 ? -3.881 -10.456 12.293 1.00 89.06 97 ASP A O 1
ATOM 784 N N . GLU A 1 98 ? -2.727 -8.554 12.529 1.00 88.25 98 GLU A N 1
ATOM 785 C CA . GLU A 1 98 ? -2.445 -8.746 13.957 1.00 88.25 98 GLU A CA 1
ATOM 786 C C . GLU A 1 98 ? -3.709 -8.668 14.821 1.00 88.25 98 GLU A C 1
ATOM 788 O O . GLU A 1 98 ? -3.914 -9.524 15.689 1.00 88.25 98 GLU A O 1
ATOM 793 N N . ILE A 1 99 ? -4.589 -7.695 14.554 1.00 83.75 99 ILE A N 1
ATOM 794 C CA . ILE A 1 99 ? -5.881 -7.575 15.241 1.00 83.75 99 ILE A CA 1
ATOM 795 C C . ILE A 1 99 ? -6.691 -8.863 15.044 1.00 83.75 99 ILE A C 1
ATOM 797 O O . ILE A 1 99 ? -7.101 -9.485 16.026 1.00 83.75 99 ILE A O 1
ATOM 801 N N . HIS A 1 100 ? -6.870 -9.325 13.804 1.00 78.06 100 HIS A N 1
ATOM 802 C CA . HIS A 1 100 ? -7.637 -10.547 13.530 1.00 78.06 100 HIS A CA 1
ATOM 803 C C . HIS A 1 100 ? -6.949 -11.811 14.070 1.00 78.06 100 HIS A C 1
ATOM 805 O O . HIS A 1 100 ? -7.610 -12.687 14.633 1.00 78.06 100 HIS A O 1
ATOM 811 N N . GLY A 1 101 ? -5.621 -11.895 13.963 1.00 72.94 101 GLY A N 1
ATOM 812 C CA . GLY A 1 101 ? -4.835 -13.008 14.493 1.00 72.94 101 GLY A CA 1
ATOM 813 C C . GLY A 1 101 ? -4.907 -13.116 16.018 1.00 72.94 101 GLY A C 1
ATOM 814 O O . GLY A 1 101 ? -4.931 -14.228 16.553 1.00 72.94 101 GLY A O 1
ATOM 815 N N . SER A 1 102 ? -5.006 -11.986 16.725 1.00 61.34 102 SER A N 1
ATOM 816 C CA . SER A 1 102 ? -5.176 -11.962 18.182 1.00 61.34 102 SER A CA 1
ATOM 817 C C . SER A 1 102 ? -6.530 -12.538 18.622 1.00 61.34 102 SER A C 1
ATOM 819 O O . SER A 1 102 ? -6.567 -13.337 19.555 1.00 61.34 102 SER A O 1
ATOM 821 N N . HIS A 1 103 ? -7.612 -12.258 17.884 1.00 57.12 103 HIS A N 1
ATOM 822 C CA . HIS A 1 103 ? -8.946 -12.796 18.173 1.00 57.12 103 HIS A CA 1
ATOM 823 C C . HIS A 1 103 ? -9.038 -14.320 17.997 1.00 57.12 103 HIS A C 1
ATOM 825 O O . HIS A 1 103 ? -9.773 -14.976 18.730 1.00 57.12 103 HIS A O 1
ATOM 831 N N . THR A 1 104 ? -8.268 -14.907 17.075 1.00 52.16 104 THR A N 1
ATOM 832 C CA . THR A 1 104 ? -8.275 -16.368 16.843 1.00 52.16 104 THR A CA 1
ATOM 833 C C . THR A 1 104 ? -7.467 -17.189 17.851 1.00 52.16 104 THR A C 1
ATOM 835 O O . THR A 1 104 ? -7.661 -18.397 17.932 1.00 52.16 104 THR A O 1
ATOM 838 N N . LYS A 1 105 ? -6.571 -16.572 18.635 1.00 47.38 105 LYS A N 1
ATOM 839 C CA . LYS A 1 105 ? -5.742 -17.279 19.637 1.00 47.38 105 LYS A CA 1
ATOM 840 C C . LYS A 1 105 ? -6.380 -17.361 21.027 1.00 47.38 105 LYS A C 1
ATOM 842 O O . LYS A 1 105 ? -5.804 -17.981 21.914 1.00 47.38 105 LYS A O 1
ATOM 847 N N . THR A 1 106 ? -7.531 -16.726 21.237 1.00 44.69 106 THR A N 1
ATOM 848 C CA . THR A 1 106 ? -8.248 -16.712 22.527 1.00 44.69 106 THR A CA 1
ATOM 849 C C . THR A 1 106 ? -9.492 -17.613 22.518 1.00 44.69 106 THR A C 1
ATOM 851 O O . THR A 1 106 ? -10.403 -17.412 23.316 1.00 44.69 106 THR A O 1
ATOM 854 N N . SER A 1 107 ? -9.558 -18.595 21.613 1.00 41.00 107 SER A N 1
ATOM 855 C CA . SER A 1 107 ? -10.603 -19.633 21.572 1.00 41.00 107 SER A CA 1
ATOM 856 C C . SER A 1 107 ? -10.007 -21.023 21.724 1.00 41.00 107 SER A C 1
ATOM 858 O O . SER A 1 107 ? -8.923 -21.254 21.146 1.00 41.00 107 SER A O 1
#

Secondary structure (DSSP, 8-state):
----TTSPPPSS--TT-----S-SPPHHHHHS--TTGGGT--HHHHHS---HHHHHHHHHHHT----HHHHHHHHHHHHHHSSSS---HHHHHHHHHHHHHHHHTT-

Mean predicted aligned error: 7.16 Å

Foldseek 3Di:
DDAPCVDADDPDDDPPDPHHPVPDDDPVCVVPPDPCVVVVHDPVQQVDFDDLVVLVVVCVVVPNDDDPVRSVVLLVQLCVVPVDNTHGNVSSVVSVCVVVVVVVVVD